Protein AF-A0A0S8D8V5-F1 (afdb_monomer_lite)

pLDDT: mean 79.4, std 10.78, range [52.34, 93.94]

Secondary structure (DSSP, 8-state):
-HHHHHHHHHHHHHHHHHHHHHHHH---HHHHHHT-TTSHHHHHHHHHHHHHHHHHHHHHHS-THHHHHHHHHHHS--

Structure (mmCIF, N/CA/C/O backbone):
data_AF-A0A0S8D8V5-F1
#
_entry.id   AF-A0A0S8D8V5-F1
#
loop_
_atom_site.group_PDB
_atom_site.id
_atom_site.type_symbol
_atom_site.label_atom_id
_atom_site.label_alt_id
_atom_site.label_comp_id
_atom_site.label_asym_id
_atom_site.label_entity_id
_atom_site.label_seq_id
_atom_site.pdbx_PDB_ins_code
_atom_site.Cartn_x
_atom_site.Cartn_y
_atom_site.Cartn_z
_atom_site.occupancy
_atom_site.B_iso_or_equiv
_atom_site.auth_seq_id
_atom_site.auth_comp_id
_atom_site.auth_asym_id
_atom_site.auth_atom_id
_atom_site.pdbx_PDB_model_num
ATOM 1 N N . MET A 1 1 ? -12.149 12.464 15.342 1.00 58.53 1 MET A N 1
ATOM 2 C CA . MET A 1 1 ? -12.050 11.000 15.099 1.00 58.53 1 MET A CA 1
ATOM 3 C C . MET A 1 1 ? -12.576 10.516 13.740 1.00 58.53 1 MET A C 1
ATOM 5 O O . MET A 1 1 ? -12.332 9.364 13.413 1.00 58.53 1 MET A O 1
ATOM 9 N N . ARG A 1 2 ? -13.285 11.327 12.934 1.00 69.38 2 ARG A N 1
ATOM 10 C CA . ARG A 1 2 ? -13.793 10.881 11.617 1.00 69.38 2 ARG A CA 1
ATOM 11 C C . ARG A 1 2 ? -12.708 10.901 10.526 1.00 69.38 2 ARG A C 1
ATOM 13 O O . ARG A 1 2 ? -12.576 9.944 9.780 1.00 69.38 2 ARG A O 1
ATOM 20 N N . ILE A 1 3 ? -11.881 11.945 10.532 1.00 80.00 3 ILE A N 1
ATOM 21 C CA . ILE A 1 3 ? -10.802 12.184 9.559 1.00 80.00 3 ILE A CA 1
ATOM 22 C C . ILE A 1 3 ? -9.701 11.112 9.619 1.00 80.00 3 ILE A C 1
ATOM 24 O O . ILE A 1 3 ? -9.304 10.584 8.592 1.00 80.00 3 ILE A O 1
ATOM 28 N N . ILE A 1 4 ? -9.260 10.720 10.818 1.00 76.19 4 ILE A N 1
ATOM 29 C CA . ILE A 1 4 ? -8.220 9.686 10.985 1.00 76.19 4 ILE A CA 1
ATOM 30 C C . ILE A 1 4 ? -8.685 8.342 10.406 1.00 76.19 4 ILE A C 1
ATOM 32 O O . ILE A 1 4 ? -7.942 7.695 9.678 1.00 76.19 4 ILE A O 1
ATOM 36 N N . LYS A 1 5 ? -9.939 7.948 10.669 1.00 75.94 5 LYS A N 1
ATOM 37 C CA . LYS A 1 5 ? -10.519 6.718 10.107 1.00 75.94 5 LYS A CA 1
ATOM 38 C C . LYS A 1 5 ? -10.602 6.762 8.585 1.00 75.94 5 LYS A C 1
ATOM 40 O O . LYS A 1 5 ? -10.371 5.746 7.946 1.00 75.94 5 LYS A O 1
ATOM 45 N N . PHE A 1 6 ? -10.921 7.928 8.025 1.00 81.88 6 PHE A N 1
ATOM 46 C CA . PHE A 1 6 ? -10.955 8.126 6.580 1.00 81.88 6 PHE A CA 1
ATOM 47 C C . PHE A 1 6 ? -9.572 7.914 5.956 1.00 81.88 6 PHE A C 1
ATOM 49 O O . PHE A 1 6 ? -9.455 7.147 5.008 1.00 81.88 6 PHE A O 1
ATOM 56 N N . PHE A 1 7 ? -8.522 8.508 6.533 1.00 82.12 7 PHE A N 1
ATOM 57 C CA . PHE A 1 7 ? -7.153 8.297 6.058 1.00 82.12 7 PHE A CA 1
ATOM 58 C C . PHE A 1 7 ? -6.708 6.836 6.189 1.00 82.12 7 PHE A C 1
ATOM 60 O O . PHE A 1 7 ? -6.171 6.291 5.233 1.00 82.12 7 PHE A O 1
ATOM 67 N N . ILE A 1 8 ? -6.986 6.172 7.317 1.00 80.06 8 ILE A N 1
ATOM 68 C CA . ILE A 1 8 ? -6.669 4.744 7.500 1.00 80.06 8 ILE A CA 1
ATOM 69 C C . ILE A 1 8 ? -7.355 3.894 6.423 1.00 80.06 8 ILE A C 1
ATOM 71 O O . ILE A 1 8 ? -6.702 3.079 5.778 1.00 80.06 8 ILE A O 1
ATOM 75 N N . LEU A 1 9 ? -8.655 4.109 6.190 1.00 81.88 9 LEU A N 1
ATOM 76 C CA . LEU A 1 9 ? -9.410 3.370 5.178 1.00 81.88 9 LEU A CA 1
ATOM 77 C C . LEU A 1 9 ? -8.856 3.620 3.769 1.00 81.88 9 LEU A C 1
ATOM 79 O O . LEU A 1 9 ? -8.718 2.682 2.991 1.00 81.88 9 LEU A O 1
ATOM 83 N N . LEU A 1 10 ? -8.499 4.868 3.462 1.00 86.69 10 LEU A N 1
ATOM 84 C CA . LEU A 1 10 ? -7.902 5.239 2.184 1.00 86.69 10 LEU A CA 1
ATOM 85 C C . LEU A 1 10 ? -6.578 4.496 1.950 1.00 86.69 10 LEU A C 1
ATOM 87 O O . LEU A 1 10 ? -6.415 3.874 0.904 1.00 86.69 10 LEU A O 1
ATOM 91 N N . PHE A 1 11 ? -5.666 4.497 2.928 1.00 85.06 11 PHE A N 1
ATOM 92 C CA . PHE A 1 11 ? -4.393 3.773 2.826 1.00 85.06 11 PHE A CA 1
ATOM 93 C C . PHE A 1 11 ? -4.588 2.259 2.670 1.00 85.06 11 PHE A C 1
ATOM 95 O O . PHE A 1 11 ? -3.871 1.628 1.895 1.00 85.06 11 PHE A O 1
ATOM 102 N N . ILE A 1 12 ? -5.581 1.678 3.352 1.00 87.06 12 ILE A N 1
ATOM 103 C CA . ILE A 1 12 ? -5.924 0.254 3.216 1.00 87.06 12 ILE A CA 1
ATOM 104 C C . ILE A 1 12 ? -6.428 -0.059 1.804 1.00 87.06 12 ILE A C 1
ATOM 106 O O . ILE A 1 12 ? -5.979 -1.035 1.207 1.00 87.06 12 ILE A O 1
ATOM 110 N N . ILE A 1 13 ? -7.322 0.768 1.252 1.00 88.31 13 ILE A N 1
ATOM 111 C CA . ILE A 1 13 ? -7.854 0.583 -0.106 1.00 88.31 13 ILE A CA 1
ATOM 112 C C . ILE A 1 13 ? -6.728 0.678 -1.138 1.00 88.31 13 ILE A C 1
ATOM 114 O O . ILE A 1 13 ? -6.628 -0.185 -2.005 1.00 88.31 13 ILE A O 1
ATOM 118 N N . VAL A 1 14 ? -5.847 1.677 -1.019 1.00 88.94 14 VAL A N 1
ATOM 119 C CA . VAL A 1 14 ? -4.681 1.827 -1.907 1.00 88.94 14 VAL A CA 1
ATOM 120 C C . VAL A 1 14 ? -3.788 0.582 -1.853 1.00 88.94 14 VAL A C 1
ATOM 122 O O . VAL A 1 14 ? -3.383 0.071 -2.896 1.00 88.94 14 VAL A O 1
ATOM 125 N N . GLY A 1 15 ? -3.536 0.043 -0.657 1.00 88.38 15 GLY A N 1
ATOM 126 C CA . GLY A 1 15 ? -2.793 -1.204 -0.486 1.00 88.38 15 GLY A CA 1
ATOM 127 C C . GLY A 1 15 ? -3.464 -2.414 -1.129 1.00 88.38 15 GLY A C 1
ATOM 128 O O . GLY A 1 15 ? -2.811 -3.158 -1.857 1.00 88.38 15 GLY A O 1
ATOM 129 N N . ALA A 1 16 ? -4.766 -2.594 -0.899 1.00 88.88 16 ALA A N 1
ATOM 130 C CA . ALA A 1 16 ? -5.538 -3.700 -1.460 1.00 88.88 16 ALA A CA 1
ATOM 131 C C . ALA A 1 16 ? -5.580 -3.655 -2.993 1.00 88.88 16 ALA A C 1
ATOM 133 O O . ALA A 1 16 ? -5.444 -4.692 -3.638 1.00 88.88 16 ALA A O 1
ATOM 134 N N . ILE A 1 17 ? -5.706 -2.457 -3.574 1.00 91.25 17 ILE A N 1
ATOM 135 C CA . ILE A 1 17 ? -5.631 -2.254 -5.022 1.00 91.25 17 ILE A CA 1
ATOM 136 C C . ILE A 1 17 ? -4.241 -2.653 -5.530 1.00 91.25 17 ILE A C 1
ATOM 138 O O . ILE A 1 17 ? -4.164 -3.486 -6.427 1.00 91.25 17 ILE A O 1
ATOM 142 N N . ASN A 1 18 ? -3.148 -2.154 -4.935 1.00 90.12 18 ASN A N 1
ATOM 143 C CA . ASN A 1 18 ? -1.795 -2.499 -5.395 1.00 90.12 18 ASN A CA 1
ATOM 144 C C . ASN A 1 18 ? -1.524 -4.013 -5.340 1.00 90.12 18 ASN A C 1
ATOM 146 O O . ASN A 1 18 ? -1.016 -4.589 -6.297 1.00 90.12 18 ASN A O 1
ATOM 150 N N . TRP A 1 19 ? -1.921 -4.673 -4.249 1.00 89.06 19 TRP A N 1
ATOM 151 C CA . TRP A 1 19 ? -1.790 -6.127 -4.112 1.00 89.06 19 TRP A CA 1
ATOM 152 C C . TRP A 1 19 ? -2.692 -6.902 -5.082 1.00 89.06 19 TRP A C 1
ATOM 154 O O . TRP A 1 19 ? 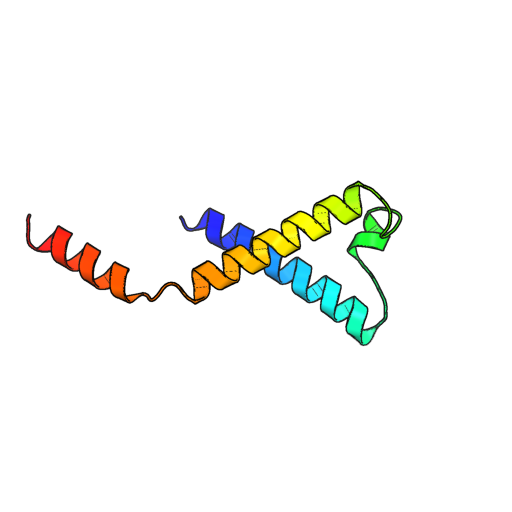-2.275 -7.932 -5.606 1.00 89.06 19 TRP A O 1
ATOM 164 N N . GLY A 1 20 ? -3.902 -6.409 -5.364 1.00 90.44 20 GLY A N 1
ATOM 165 C CA . GLY A 1 20 ? -4.798 -6.997 -6.363 1.00 90.44 20 GLY A CA 1
ATOM 166 C C . GLY A 1 20 ? -4.240 -6.900 -7.784 1.00 90.44 20 GLY A C 1
ATOM 167 O O . GLY A 1 20 ? -4.294 -7.876 -8.533 1.00 90.44 20 GLY A O 1
ATOM 168 N N . LEU A 1 21 ? -3.641 -5.759 -8.140 1.00 89.75 21 LEU A N 1
ATOM 169 C CA . LEU A 1 21 ? -2.965 -5.585 -9.428 1.00 89.75 21 LEU A CA 1
ATOM 170 C C . LEU A 1 21 ? -1.754 -6.514 -9.546 1.00 89.75 21 LEU A C 1
ATOM 172 O O . LEU A 1 21 ? -1.567 -7.135 -10.593 1.00 89.75 21 LEU A O 1
ATOM 176 N N . TRP A 1 22 ? -0.986 -6.681 -8.470 1.00 89.12 22 TRP A N 1
ATOM 177 C CA . TRP A 1 22 ? 0.139 -7.609 -8.470 1.00 89.12 22 TRP A CA 1
ATOM 178 C C . TRP A 1 22 ? -0.322 -9.069 -8.599 1.00 89.12 22 TRP A C 1
ATOM 180 O O . TRP A 1 22 ? 0.247 -9.832 -9.371 1.00 89.12 22 TRP A O 1
ATOM 190 N N . GLY A 1 23 ? -1.416 -9.453 -7.937 1.00 88.12 23 GLY A N 1
ATOM 191 C CA . GLY A 1 23 ? -1.968 -10.807 -8.032 1.00 88.12 23 GLY A CA 1
ATOM 192 C C . GLY A 1 23 ? -2.496 -11.177 -9.423 1.00 88.12 23 GLY A C 1
ATOM 193 O O . GLY A 1 23 ? -2.258 -12.290 -9.884 1.00 88.12 23 GLY A O 1
ATOM 194 N N . ILE A 1 24 ? -3.194 -10.257 -10.100 1.00 93.94 24 ILE A N 1
ATOM 195 C CA . ILE A 1 24 ? -3.852 -10.537 -11.392 1.00 93.94 24 ILE A CA 1
ATOM 196 C C . ILE A 1 24 ? -2.918 -10.262 -12.574 1.00 93.94 24 ILE A C 1
ATOM 198 O O . ILE A 1 24 ? -2.865 -11.042 -13.521 1.00 93.94 24 ILE A O 1
ATOM 202 N N . PHE A 1 25 ? -2.188 -9.148 -12.524 1.00 91.88 25 PHE A N 1
ATOM 203 C CA . PHE A 1 25 ? -1.425 -8.625 -13.657 1.00 91.88 25 PHE A CA 1
ATOM 204 C C . PHE A 1 25 ? 0.088 -8.629 -13.420 1.00 91.88 25 PHE A C 1
ATOM 206 O O . PHE A 1 25 ? 0.826 -8.217 -14.309 1.00 91.88 25 PHE A O 1
ATOM 213 N N . GLN A 1 26 ? 0.560 -9.058 -12.238 1.00 86.88 26 GLN A N 1
ATOM 214 C CA . GLN A 1 26 ? 1.970 -8.939 -11.826 1.00 86.88 26 GLN A CA 1
ATOM 215 C C . GLN A 1 26 ? 2.489 -7.495 -11.920 1.00 86.88 26 GLN A C 1
ATOM 217 O O . GLN A 1 26 ? 3.687 -7.254 -12.044 1.00 86.88 26 GLN A O 1
ATOM 222 N N . TYR A 1 27 ? 1.574 -6.527 -11.838 1.00 87.31 27 TYR A N 1
ATOM 223 C CA . TYR A 1 27 ? 1.867 -5.110 -11.972 1.00 87.31 27 TYR A CA 1
ATOM 224 C C . TYR A 1 27 ? 1.874 -4.436 -10.604 1.00 87.31 27 TYR A C 1
ATOM 226 O O . TYR A 1 27 ? 0.923 -4.563 -9.832 1.00 87.31 27 TYR A O 1
ATOM 234 N N . ASP A 1 28 ? 2.940 -3.694 -10.324 1.00 87.62 28 ASP A N 1
ATOM 235 C CA . ASP A 1 28 ? 3.125 -2.968 -9.073 1.00 87.62 28 ASP A CA 1
ATOM 236 C C . ASP A 1 28 ? 3.036 -1.461 -9.339 1.00 87.62 28 ASP A C 1
ATOM 238 O O . ASP A 1 28 ? 3.987 -0.832 -9.801 1.00 87.62 28 ASP A O 1
ATOM 242 N N . LEU A 1 29 ? 1.866 -0.888 -9.052 1.00 86.69 29 LEU A N 1
ATOM 243 C CA . LEU A 1 29 ? 1.565 0.525 -9.283 1.00 86.69 29 LEU A CA 1
ATOM 244 C C . LEU A 1 29 ? 2.472 1.437 -8.452 1.00 86.69 29 LEU A C 1
ATOM 246 O O . LEU A 1 29 ? 2.892 2.493 -8.917 1.00 86.69 29 LEU A O 1
ATOM 250 N N . VAL A 1 30 ? 2.771 1.041 -7.214 1.00 86.62 30 VAL A N 1
ATOM 251 C CA . VAL A 1 30 ? 3.658 1.818 -6.341 1.00 86.62 30 VAL A CA 1
ATOM 252 C C . VAL A 1 30 ? 5.082 1.780 -6.893 1.00 86.62 30 VAL A C 1
ATOM 254 O O . VAL A 1 30 ? 5.727 2.822 -6.973 1.00 86.62 30 VAL A O 1
ATOM 257 N N . ALA A 1 31 ? 5.566 0.621 -7.336 1.00 87.88 31 ALA A N 1
ATOM 258 C CA . ALA A 1 31 ? 6.878 0.538 -7.965 1.00 87.88 31 ALA A CA 1
ATOM 259 C C . ALA A 1 31 ? 6.945 1.386 -9.241 1.00 87.88 31 ALA A C 1
ATOM 261 O O . ALA A 1 31 ? 7.924 2.101 -9.426 1.00 87.88 31 ALA A O 1
ATOM 262 N N . ASP A 1 32 ? 5.910 1.356 -10.080 1.00 88.06 32 ASP A N 1
ATOM 263 C CA . ASP A 1 32 ? 5.878 2.108 -11.338 1.00 88.06 32 ASP A CA 1
ATOM 264 C C . ASP A 1 32 ? 5.938 3.629 -11.106 1.00 88.06 32 ASP A C 1
ATOM 266 O O . ASP A 1 32 ? 6.748 4.330 -11.708 1.00 88.06 32 ASP A O 1
ATOM 270 N N . ILE A 1 33 ? 5.177 4.138 -10.129 1.00 86.62 33 ILE A N 1
ATOM 271 C CA . ILE A 1 33 ? 5.171 5.568 -9.776 1.00 86.62 33 ILE A CA 1
ATOM 272 C C . ILE A 1 33 ? 6.497 6.012 -9.137 1.00 86.62 33 ILE A C 1
ATOM 274 O O . ILE A 1 33 ? 6.954 7.132 -9.368 1.00 86.62 33 ILE A O 1
ATOM 278 N N . PHE A 1 34 ? 7.115 5.162 -8.312 1.00 86.38 34 PHE A N 1
ATOM 279 C CA . PHE A 1 34 ? 8.315 5.508 -7.540 1.00 86.38 34 PHE A CA 1
ATOM 280 C C . PHE A 1 34 ? 9.631 5.020 -8.169 1.00 86.38 34 PHE A C 1
ATOM 282 O O . PHE A 1 34 ? 10.677 5.096 -7.522 1.00 86.38 34 PHE A O 1
ATOM 289 N N . GLY A 1 35 ? 9.606 4.546 -9.419 1.00 81.31 35 GLY A N 1
ATOM 290 C CA . GLY A 1 35 ? 10.806 4.170 -10.178 1.00 81.31 35 GLY A CA 1
ATOM 291 C C . GLY A 1 35 ? 11.438 2.833 -9.772 1.00 81.31 35 GLY A C 1
ATOM 292 O O . GLY A 1 35 ? 12.632 2.628 -9.978 1.00 81.31 35 GLY A O 1
ATOM 293 N N . GLY A 1 36 ? 10.660 1.935 -9.172 1.00 84.19 36 GLY A N 1
ATOM 294 C CA . GLY A 1 36 ? 11.039 0.562 -8.842 1.00 84.19 36 GLY A CA 1
ATOM 295 C C . GLY A 1 36 ? 10.679 0.158 -7.412 1.00 84.19 36 GLY A C 1
ATOM 296 O O . GLY A 1 36 ? 10.681 0.970 -6.490 1.00 84.19 36 GLY A O 1
ATOM 297 N N . ASN A 1 37 ? 10.426 -1.135 -7.202 1.00 79.88 37 ASN A N 1
ATOM 298 C CA . ASN A 1 37 ? 10.102 -1.710 -5.887 1.00 79.88 37 ASN A CA 1
ATOM 299 C C . ASN A 1 37 ? 11.291 -1.698 -4.903 1.00 79.88 37 ASN A C 1
ATOM 301 O O . ASN A 1 37 ? 11.110 -1.843 -3.693 1.00 79.88 37 ASN A O 1
ATOM 305 N N . THR A 1 38 ? 12.513 -1.513 -5.406 1.00 82.62 38 THR A N 1
ATOM 306 C CA . THR A 1 38 ? 13.742 -1.423 -4.609 1.00 82.62 38 THR A CA 1
ATOM 307 C C . THR A 1 38 ? 14.041 -0.008 -4.121 1.00 82.62 38 THR A C 1
ATOM 309 O O . THR A 1 38 ? 14.906 0.160 -3.255 1.00 82.62 38 THR A O 1
ATOM 312 N N . THR A 1 39 ? 13.334 1.013 -4.620 1.00 87.69 39 THR A N 1
ATOM 313 C CA . THR A 1 39 ? 13.590 2.396 -4.215 1.00 87.69 39 THR A CA 1
ATOM 314 C C . THR A 1 39 ? 13.191 2.619 -2.758 1.00 87.69 39 THR A C 1
ATOM 316 O O . THR A 1 39 ? 12.222 2.052 -2.240 1.00 87.69 39 THR A O 1
ATOM 319 N N . ALA A 1 40 ? 13.952 3.464 -2.058 1.00 84.62 40 ALA A N 1
ATOM 320 C CA . ALA A 1 40 ? 13.683 3.779 -0.656 1.00 84.62 40 ALA A CA 1
ATOM 321 C C . ALA A 1 40 ? 12.274 4.370 -0.457 1.00 84.62 40 ALA A C 1
ATOM 323 O O . ALA A 1 40 ? 11.630 4.090 0.552 1.00 84.62 40 ALA A O 1
ATOM 324 N N . LEU A 1 41 ? 11.776 5.127 -1.443 1.00 83.38 41 LEU A N 1
ATOM 325 C CA . LEU A 1 41 ? 10.439 5.720 -1.428 1.00 83.38 41 LEU A CA 1
ATOM 326 C C . LEU A 1 41 ? 9.333 4.667 -1.562 1.00 83.38 41 LEU A C 1
ATOM 328 O O . LEU A 1 41 ? 8.415 4.674 -0.743 1.00 83.38 41 LEU A O 1
ATOM 332 N N . ALA A 1 42 ? 9.440 3.725 -2.507 1.00 87.12 42 ALA A N 1
ATOM 333 C CA . ALA A 1 42 ? 8.459 2.647 -2.651 1.00 87.12 42 ALA A CA 1
ATOM 334 C C . ALA A 1 42 ? 8.353 1.817 -1.359 1.00 87.12 42 ALA A C 1
ATOM 336 O O . ALA A 1 42 ? 7.263 1.590 -0.833 1.00 87.12 42 ALA A O 1
ATOM 337 N N . ARG A 1 43 ? 9.499 1.462 -0.763 1.00 85.50 43 ARG A N 1
ATOM 338 C CA . ARG A 1 43 ? 9.564 0.729 0.515 1.00 85.50 43 ARG A CA 1
ATOM 339 C C . ARG A 1 43 ? 8.908 1.484 1.667 1.00 85.50 43 ARG A C 1
ATOM 341 O O . ARG A 1 43 ? 8.247 0.868 2.507 1.00 85.50 43 ARG A O 1
ATOM 348 N N . LEU A 1 44 ? 9.070 2.804 1.706 1.00 89.25 44 LEU A N 1
ATOM 349 C CA . LEU A 1 44 ? 8.439 3.656 2.708 1.00 89.25 44 LEU A CA 1
ATOM 350 C C . LEU A 1 44 ? 6.911 3.640 2.542 1.00 89.25 44 LEU A C 1
ATOM 352 O O . LEU A 1 44 ? 6.194 3.446 3.525 1.00 89.25 44 LEU A O 1
ATOM 356 N N . VAL A 1 45 ? 6.412 3.726 1.305 1.00 87.56 45 VAL A N 1
ATOM 357 C CA . VAL A 1 45 ? 4.974 3.634 1.002 1.00 87.56 45 VAL A CA 1
ATOM 358 C C . VAL A 1 45 ? 4.405 2.276 1.413 1.00 87.56 45 VAL A C 1
ATOM 360 O O . VAL A 1 45 ? 3.415 2.237 2.144 1.00 87.56 45 VAL A O 1
ATOM 363 N N . TYR A 1 46 ? 5.049 1.165 1.040 1.00 87.25 46 TYR A N 1
ATOM 364 C CA . TYR A 1 46 ? 4.600 -0.170 1.459 1.00 87.25 46 TYR A CA 1
ATOM 365 C C . TYR A 1 46 ? 4.584 -0.333 2.979 1.00 87.25 46 TYR A C 1
ATOM 367 O O . TYR A 1 46 ? 3.670 -0.955 3.520 1.00 87.25 46 TYR A O 1
ATOM 375 N N . SER A 1 47 ? 5.554 0.258 3.681 1.00 88.12 47 SER A N 1
ATOM 376 C CA . SER A 1 47 ? 5.613 0.200 5.144 1.00 88.12 47 SER A CA 1
ATOM 377 C C . SER A 1 47 ? 4.438 0.946 5.784 1.00 88.12 47 SER A C 1
ATOM 379 O O . SER A 1 47 ? 3.792 0.411 6.684 1.00 88.12 47 SER A O 1
ATOM 381 N N . ILE A 1 48 ? 4.099 2.143 5.288 1.00 87.25 48 ILE A N 1
ATOM 382 C CA . ILE A 1 48 ? 2.945 2.921 5.776 1.00 87.25 48 ILE A CA 1
ATOM 383 C C . ILE A 1 48 ? 1.632 2.185 5.492 1.00 87.25 48 ILE A C 1
ATOM 385 O O . ILE A 1 48 ? 0.764 2.111 6.365 1.00 87.25 48 ILE A O 1
ATOM 389 N N . VAL A 1 49 ? 1.488 1.620 4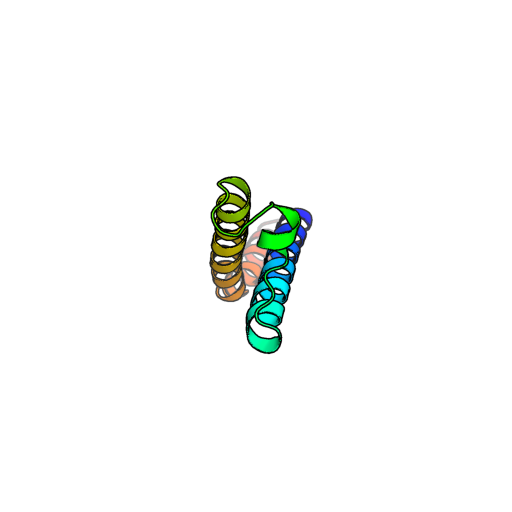.292 1.00 88.81 49 VAL A N 1
ATOM 390 C CA . VAL A 1 49 ? 0.315 0.826 3.904 1.00 88.81 49 VAL A CA 1
ATOM 391 C C . VAL A 1 49 ? 0.167 -0.403 4.808 1.00 88.81 49 VAL A C 1
ATOM 393 O O . VAL A 1 49 ? -0.920 -0.641 5.335 1.00 88.81 49 VAL A O 1
ATOM 396 N N . GLY A 1 50 ? 1.255 -1.137 5.063 1.00 85.12 50 GLY A N 1
ATOM 397 C CA . GLY A 1 50 ? 1.262 -2.300 5.954 1.00 85.12 50 GLY A CA 1
ATOM 398 C C . GLY A 1 50 ? 0.875 -1.950 7.393 1.00 85.12 50 GLY A C 1
ATOM 399 O O . GLY A 1 50 ? -0.017 -2.579 7.963 1.00 85.12 50 GLY A O 1
ATOM 400 N N . ILE A 1 51 ? 1.471 -0.895 7.963 1.00 86.00 51 ILE A N 1
ATOM 401 C CA . ILE A 1 51 ? 1.126 -0.402 9.308 1.00 86.00 51 ILE A CA 1
ATOM 402 C C . ILE A 1 51 ? -0.349 0.022 9.365 1.00 86.00 51 ILE A C 1
ATOM 404 O O . ILE A 1 51 ? -1.050 -0.300 10.324 1.00 86.00 51 ILE A O 1
ATOM 408 N N . SER A 1 52 ? -0.847 0.691 8.322 1.00 83.75 52 SER A N 1
ATOM 409 C CA . SER A 1 52 ? -2.252 1.106 8.233 1.00 83.75 52 SER A CA 1
ATOM 410 C C . SER A 1 52 ? -3.204 -0.092 8.199 1.00 83.75 52 SER A C 1
ATOM 412 O O . SER A 1 52 ? -4.240 -0.057 8.860 1.00 83.75 52 SER A O 1
ATOM 414 N N . GLY A 1 53 ? -2.836 -1.172 7.502 1.00 82.44 53 GLY A N 1
ATOM 415 C CA . GLY A 1 53 ? -3.570 -2.439 7.508 1.00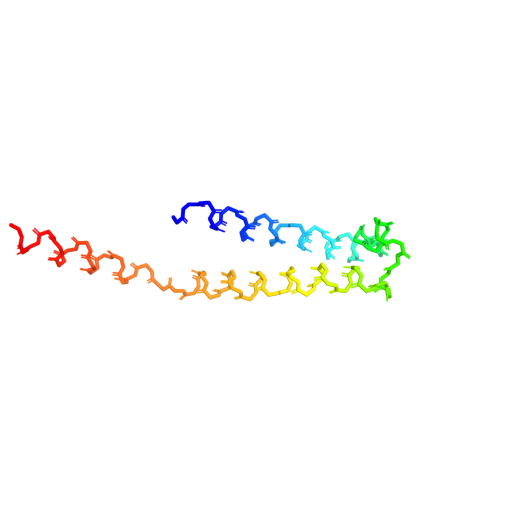 82.44 53 GLY A CA 1
ATOM 416 C C . GLY A 1 53 ? -3.649 -3.071 8.898 1.00 82.44 53 GLY A C 1
ATOM 417 O O . GLY A 1 53 ? -4.742 -3.393 9.362 1.00 82.44 53 GLY A O 1
ATOM 418 N N . VAL A 1 54 ? -2.518 -3.171 9.603 1.00 84.44 54 VAL A N 1
ATOM 419 C CA . VAL A 1 54 ? -2.466 -3.720 10.973 1.00 84.44 54 VAL A CA 1
ATOM 420 C C . VAL A 1 54 ? -3.311 -2.886 11.941 1.00 84.44 54 VAL A C 1
ATOM 422 O O . VAL A 1 54 ? -4.100 -3.432 12.712 1.00 84.44 54 VAL A O 1
ATOM 425 N N . LEU A 1 55 ? -3.209 -1.556 11.874 1.00 80.56 55 LEU A N 1
ATOM 426 C CA . LEU A 1 55 ? -4.042 -0.658 12.678 1.00 80.56 55 LEU A CA 1
ATOM 427 C C . LEU A 1 55 ? -5.532 -0.774 12.318 1.00 80.56 55 LEU A C 1
ATOM 429 O O . LEU A 1 55 ? -6.384 -0.699 13.204 1.00 80.56 55 LEU A O 1
ATOM 433 N N . GLY A 1 56 ? -5.850 -0.987 11.039 1.00 79.00 56 GLY A N 1
ATOM 434 C CA . GLY A 1 56 ? -7.207 -1.243 10.560 1.00 79.00 56 GLY A CA 1
ATOM 435 C C . GLY A 1 56 ? -7.808 -2.519 11.145 1.00 79.00 56 GLY A C 1
ATOM 436 O O . GLY A 1 56 ? -8.954 -2.498 11.593 1.00 79.00 56 GLY A O 1
ATOM 437 N N . ILE A 1 57 ? -7.022 -3.596 11.222 1.00 79.06 57 ILE A N 1
ATOM 438 C CA . ILE A 1 57 ? -7.422 -4.855 11.865 1.00 79.06 57 ILE A CA 1
ATOM 439 C C . ILE A 1 57 ? -7.728 -4.611 13.347 1.00 79.06 57 ILE A C 1
ATOM 441 O O . ILE A 1 57 ? -8.824 -4.935 13.799 1.00 79.06 57 ILE A O 1
ATOM 445 N N . SER A 1 58 ? -6.833 -3.954 14.093 1.00 70.75 58 SER A N 1
ATOM 446 C CA . SER A 1 58 ? -7.095 -3.597 15.497 1.00 70.75 58 SER A CA 1
ATOM 447 C C . SER A 1 58 ? -8.374 -2.770 15.657 1.00 70.75 58 SER A C 1
ATOM 449 O O . SER A 1 58 ? -9.115 -2.965 16.615 1.00 70.75 58 SER A O 1
ATOM 451 N N . PHE A 1 59 ? -8.683 -1.881 14.709 1.00 68.69 59 PHE A N 1
ATOM 452 C CA . PHE A 1 59 ? -9.922 -1.105 14.743 1.00 68.69 59 PHE A CA 1
ATOM 453 C C . PHE A 1 59 ? -11.175 -1.955 14.477 1.00 68.69 59 PHE A C 1
ATOM 455 O O . PHE A 1 59 ? -12.217 -1.700 15.075 1.00 68.69 59 PHE A O 1
ATOM 462 N N . PHE A 1 60 ? -11.081 -2.952 13.595 1.00 70.50 60 PHE A N 1
ATOM 463 C CA . PHE A 1 60 ? -12.179 -3.869 13.277 1.00 70.50 60 PHE A CA 1
ATOM 464 C C . PHE A 1 60 ? -12.482 -4.842 14.425 1.00 70.50 60 PHE A C 1
ATOM 466 O O . PHE A 1 60 ? -13.642 -5.149 14.682 1.00 70.50 60 PHE A O 1
ATOM 473 N N . PHE A 1 61 ? -11.449 -5.295 15.141 1.00 72.44 61 PHE A N 1
ATOM 474 C CA . PHE A 1 61 ? -11.591 -6.247 16.244 1.00 72.44 61 PHE A CA 1
ATOM 475 C C . PHE A 1 61 ? -11.864 -5.603 17.609 1.00 72.44 61 PHE A C 1
ATOM 477 O O . PHE A 1 61 ? -12.209 -6.326 18.541 1.00 72.44 61 PHE A O 1
ATOM 484 N N . VAL A 1 62 ? -11.759 -4.276 17.758 1.00 63.97 62 VAL A N 1
ATOM 485 C CA . VAL A 1 62 ? -12.224 -3.598 18.979 1.00 63.97 62 VAL A CA 1
ATOM 486 C C . VAL A 1 62 ? -13.758 -3.664 19.022 1.00 63.97 62 VAL A C 1
ATOM 488 O O . VAL A 1 62 ? -14.423 -3.029 18.201 1.00 63.97 62 VAL A O 1
ATOM 491 N N . PRO A 1 63 ? -14.353 -4.394 19.982 1.00 53.16 63 PRO A N 1
ATOM 492 C CA . PRO A 1 63 ? -15.793 -4.562 20.036 1.00 53.16 63 PRO A CA 1
ATOM 493 C C . PRO A 1 63 ? -16.470 -3.242 20.438 1.00 53.16 63 PRO A C 1
ATOM 495 O O . PRO A 1 63 ? -16.090 -2.594 21.418 1.00 53.16 63 PRO A O 1
ATOM 498 N N . GLU A 1 64 ? -17.543 -2.877 19.726 1.00 60.66 64 GLU A N 1
ATOM 499 C CA . GLU A 1 64 ? -18.427 -1.717 19.983 1.00 60.66 64 GLU A CA 1
ATOM 500 C C . GLU A 1 64 ? -19.001 -1.700 21.428 1.00 60.66 64 GLU A C 1
ATOM 502 O O . GLU A 1 64 ? -19.562 -0.701 21.885 1.00 60.66 64 GLU A O 1
ATOM 507 N N . ILE A 1 65 ? -18.817 -2.790 22.183 1.00 57.22 65 ILE A N 1
ATOM 508 C CA . ILE A 1 65 ? -19.264 -3.001 23.567 1.00 57.22 65 ILE A CA 1
ATOM 509 C C . ILE A 1 65 ? -18.770 -1.888 24.514 1.00 57.22 65 ILE A C 1
ATOM 511 O O . ILE A 1 65 ? -19.538 -1.420 25.359 1.00 57.22 65 ILE A O 1
ATOM 515 N N . TYR A 1 66 ? -17.556 -1.353 24.333 1.00 59.53 66 TYR A N 1
ATOM 516 C CA . TYR A 1 66 ? -17.064 -0.235 25.160 1.00 59.53 66 TYR A CA 1
ATOM 517 C C . TYR A 1 66 ? -17.834 1.076 24.934 1.00 59.53 66 TYR A C 1
ATOM 519 O O . TYR A 1 66 ? -17.979 1.897 25.844 1.00 59.53 66 TYR A O 1
ATOM 527 N N . ARG A 1 67 ? -18.374 1.283 23.728 1.00 64.31 67 ARG A N 1
ATOM 528 C CA . ARG A 1 67 ? -19.031 2.535 23.336 1.00 64.31 67 ARG A CA 1
ATOM 529 C C . ARG A 1 67 ? -20.416 2.676 23.953 1.00 64.31 67 ARG A C 1
ATOM 531 O O . ARG A 1 67 ? -20.809 3.783 24.325 1.00 64.31 67 ARG A O 1
ATOM 538 N N . CYS A 1 68 ? -21.133 1.560 24.091 1.00 61.22 68 CYS A N 1
ATOM 539 C CA . CYS A 1 68 ? -22.432 1.529 24.755 1.00 61.22 68 CYS A CA 1
ATOM 540 C C . CYS A 1 68 ? -22.290 1.831 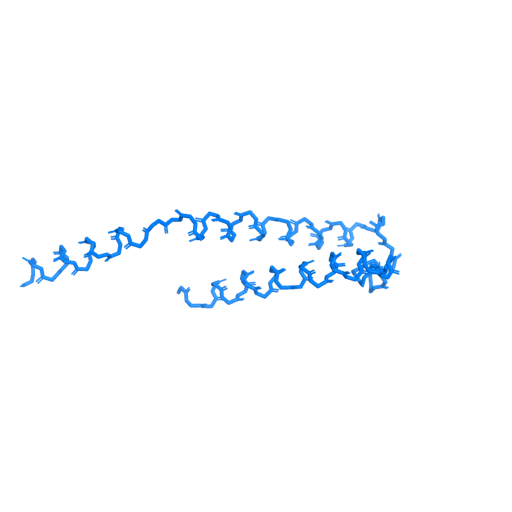26.252 1.00 61.22 68 CYS A C 1
ATOM 542 O O . CYS A 1 68 ? -23.055 2.634 26.786 1.00 61.22 68 CYS A O 1
ATOM 544 N N . ASN A 1 69 ? -21.268 1.267 26.907 1.00 64.50 69 ASN A N 1
ATOM 545 C CA . ASN A 1 69 ? -21.061 1.463 28.340 1.00 64.50 69 ASN A CA 1
ATOM 546 C C . ASN A 1 69 ? -20.622 2.902 28.676 1.00 64.50 69 ASN A C 1
ATOM 548 O O . ASN A 1 69 ? -21.195 3.524 29.564 1.00 64.50 69 ASN A O 1
ATOM 552 N N . TYR A 1 70 ? -19.703 3.495 27.902 1.00 65.81 70 TYR A N 1
ATOM 553 C CA . TYR A 1 70 ? -19.278 4.891 28.095 1.00 65.81 70 TYR A CA 1
ATOM 5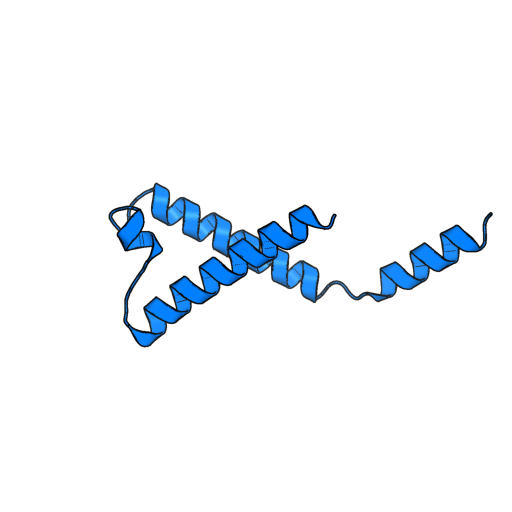54 C C . TYR A 1 70 ? -20.435 5.894 27.953 1.00 65.81 70 TYR A C 1
ATOM 556 O O . TYR A 1 70 ? -20.602 6.797 28.774 1.00 65.81 70 TYR A O 1
ATOM 564 N N . LYS A 1 71 ? -21.271 5.723 26.921 1.00 58.94 71 LYS A N 1
ATOM 565 C CA . LYS A 1 71 ? -22.401 6.628 26.662 1.00 58.94 71 LYS A CA 1
ATOM 566 C C . LYS A 1 71 ? -23.490 6.512 27.734 1.00 58.94 71 LYS A C 1
ATOM 568 O O . LYS A 1 71 ? -24.176 7.494 27.993 1.00 58.94 71 LYS A O 1
ATOM 573 N N . LYS A 1 72 ? -23.636 5.331 28.346 1.00 66.31 72 LYS A N 1
ATOM 574 C CA . LYS A 1 72 ? -24.582 5.070 29.438 1.00 66.31 72 LYS A CA 1
ATOM 575 C C . LYS A 1 72 ? -24.097 5.666 30.763 1.00 66.31 72 LYS A C 1
ATOM 577 O O . LYS A 1 72 ? -24.877 6.335 31.426 1.00 66.31 72 LYS A O 1
ATOM 582 N N . ILE A 1 73 ? -22.811 5.508 31.091 1.00 70.38 73 ILE A N 1
ATOM 583 C CA . ILE A 1 73 ? -22.199 6.081 32.304 1.00 70.38 73 ILE A CA 1
ATOM 584 C C . ILE A 1 73 ? -22.264 7.612 32.278 1.00 70.38 73 ILE A C 1
ATOM 586 O O . ILE A 1 73 ? -22.677 8.222 33.256 1.00 70.38 73 ILE A O 1
ATOM 590 N N . LYS A 1 74 ? -21.933 8.245 31.145 1.00 75.81 74 LYS A N 1
ATOM 591 C CA . LYS A 1 74 ? -21.936 9.712 31.046 1.00 75.81 74 LYS A CA 1
ATOM 592 C C . LYS A 1 74 ? -23.339 10.333 31.150 1.00 75.81 74 LYS A C 1
ATOM 594 O O . LYS A 1 74 ? -23.461 11.459 31.596 1.00 75.81 74 LYS A O 1
ATOM 599 N N . LYS A 1 75 ? -24.389 9.611 30.741 1.00 68.88 75 LYS A N 1
ATOM 600 C CA . LYS A 1 75 ? -25.784 10.087 30.794 1.00 68.88 75 LYS A CA 1
ATOM 601 C C . LYS A 1 75 ? -26.497 9.826 32.123 1.00 68.88 75 LYS A C 1
ATOM 603 O O . LYS A 1 75 ? -27.569 10.374 32.323 1.00 68.88 75 LYS A O 1
ATOM 608 N N . GLY A 1 76 ? -25.972 8.934 32.961 1.00 63.16 76 GLY A N 1
ATOM 609 C CA . GLY A 1 76 ? -26.566 8.590 34.258 1.00 63.16 76 GLY A CA 1
ATOM 610 C C . GLY A 1 76 ? -25.956 9.341 35.442 1.00 63.16 76 GLY A C 1
ATOM 611 O O . GLY A 1 76 ? -26.327 9.056 36.574 1.00 63.16 76 GLY A O 1
ATOM 612 N N . GLY A 1 77 ? -24.996 10.234 35.188 1.00 62.72 77 GLY A N 1
ATOM 613 C CA . GLY A 1 77 ? -24.321 11.053 36.200 1.00 62.72 77 GLY A CA 1
ATOM 614 C C . GL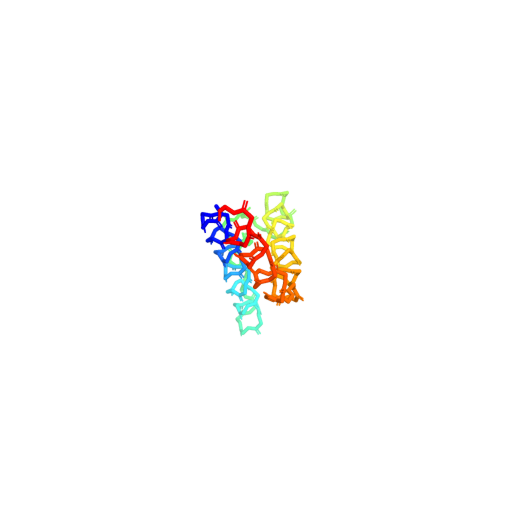Y A 1 77 ? -24.481 12.562 35.992 1.00 62.72 77 GLY A C 1
ATOM 615 O O . GLY A 1 77 ? -23.764 13.315 36.643 1.00 62.72 77 GLY A O 1
ATOM 616 N N . GLU A 1 78 ? -25.368 12.983 35.082 1.00 52.34 78 GLU A N 1
ATOM 617 C CA . GLU A 1 78 ? -25.823 14.373 34.899 1.00 52.34 78 GLU A CA 1
ATOM 618 C C . GLU A 1 78 ? -27.266 14.510 35.393 1.00 52.34 78 GLU A C 1
ATOM 620 O O . GLU A 1 78 ? -28.064 13.584 35.109 1.00 52.34 78 GLU A O 1
#

Radius of gyration: 18.15 Å; chains: 1; bounding box: 40×25×50 Å

Sequence (78 aa):
MRIIKFFILLFIIVGAINWGLWGIFQYDLVADIFGGNTTALARLVYSIVGISGVLGISFFFVPEIYRCNYKKIKKGGE

Foldseek 3Di:
DVVVVVVLVVLQVVVVVQVVCCVPPVDGPLQVVQVGCPDPRSVVSVVVSVVSVVVVVVVVPPDCVVVVVVVVVVVVVD